Protein AF-A0A392NK05-F1 (afdb_monomer_lite)

Secondary structure (DSSP, 8-state):
-------PPPP----------S----SSS---------HHHHHHHHHHHHHHHHHHHHHHHHHHHHHTT---SS-HHHHHHHHHHHHHHHHHHHHHHHHHHHHT-

Organism: NCBI:txid97028

Structure (mmCIF, N/CA/C/O backbone):
data_AF-A0A392NK05-F1
#
_entry.id   AF-A0A392NK05-F1
#
loop_
_atom_site.group_PDB
_atom_site.id
_atom_site.type_symbol
_atom_site.label_atom_id
_atom_site.label_alt_id
_atom_site.label_comp_id
_atom_site.label_asym_id
_atom_site.label_entity_id
_atom_site.label_seq_id
_atom_site.pdbx_PDB_ins_code
_atom_site.Cartn_x
_atom_site.Cartn_y
_atom_site.Cartn_z
_atom_site.occupancy
_atom_site.B_iso_or_equiv
_atom_site.auth_seq_id
_atom_site.auth_comp_id
_atom_site.auth_asym_id
_atom_site.auth_atom_id
_atom_site.pdbx_PDB_model_num
ATOM 1 N N . MET A 1 1 ? 4.098 -42.477 -30.337 1.00 38.56 1 MET A N 1
ATOM 2 C CA . MET A 1 1 ? 5.106 -41.617 -29.687 1.00 38.56 1 MET A CA 1
ATOM 3 C C . MET A 1 1 ? 4.781 -40.194 -30.091 1.00 38.56 1 MET A C 1
ATOM 5 O O . MET A 1 1 ? 4.768 -39.929 -31.283 1.00 38.56 1 MET A O 1
ATOM 9 N N . MET A 1 2 ? 4.377 -39.349 -29.141 1.00 41.25 2 MET A N 1
ATOM 10 C CA . MET A 1 2 ? 4.234 -37.908 -29.370 1.00 41.25 2 MET A CA 1
ATOM 11 C C . MET A 1 2 ? 5.634 -37.306 -29.268 1.00 41.25 2 MET A C 1
ATOM 13 O O . MET A 1 2 ? 6.266 -37.451 -28.224 1.00 41.25 2 MET A O 1
ATOM 17 N N . GLU A 1 3 ? 6.134 -36.713 -30.347 1.00 45.00 3 GLU A N 1
ATOM 18 C CA . GLU A 1 3 ? 7.349 -35.901 -30.292 1.00 45.00 3 GLU A CA 1
ATOM 19 C C . GLU A 1 3 ? 6.960 -34.505 -29.789 1.00 45.00 3 GLU A C 1
ATOM 21 O O . GLU A 1 3 ? 6.094 -33.846 -30.363 1.00 45.00 3 GLU A O 1
ATOM 26 N N . GLU A 1 4 ? 7.543 -34.092 -28.661 1.00 49.25 4 GLU A N 1
ATOM 27 C CA . GLU A 1 4 ? 7.418 -32.736 -28.127 1.00 49.25 4 GLU A CA 1
ATOM 28 C C . GLU A 1 4 ? 8.155 -31.756 -29.046 1.00 49.25 4 GLU A C 1
ATOM 30 O O . GLU A 1 4 ? 9.386 -31.752 -29.121 1.00 49.25 4 GLU A O 1
ATOM 35 N N . GLU A 1 5 ? 7.410 -30.889 -29.727 1.00 48.03 5 GLU A N 1
ATOM 36 C CA . GLU A 1 5 ? 7.983 -29.805 -30.521 1.00 48.03 5 GLU A CA 1
ATOM 37 C C . GLU A 1 5 ? 8.413 -28.661 -29.585 1.00 48.03 5 GLU A C 1
ATOM 39 O O . GLU A 1 5 ? 7.661 -27.742 -29.256 1.00 48.03 5 GLU A O 1
ATOM 44 N N . GLY A 1 6 ? 9.638 -28.772 -29.068 1.00 46.66 6 GLY A N 1
ATOM 45 C CA . GLY A 1 6 ? 10.266 -27.760 -28.225 1.00 46.66 6 GLY A CA 1
ATOM 46 C C . GLY A 1 6 ? 10.546 -26.460 -28.987 1.00 46.66 6 GLY A C 1
ATOM 47 O O . GLY A 1 6 ? 10.998 -26.461 -30.131 1.00 46.66 6 GLY A O 1
ATOM 48 N N . CYS A 1 7 ? 10.313 -25.319 -28.336 1.00 45.91 7 CYS A N 1
ATOM 49 C CA . CYS A 1 7 ? 10.543 -24.001 -28.927 1.00 45.91 7 CYS A CA 1
ATOM 50 C C . CYS A 1 7 ? 12.049 -23.715 -29.093 1.00 45.91 7 CYS A C 1
ATOM 52 O O . CYS A 1 7 ? 12.785 -23.579 -28.111 1.00 45.91 7 CYS A O 1
ATOM 54 N N . SER A 1 8 ? 12.504 -23.595 -30.343 1.00 56.31 8 SER A N 1
ATOM 55 C CA . SER A 1 8 ? 13.883 -23.242 -30.697 1.00 56.31 8 SER A CA 1
ATOM 56 C C . SER A 1 8 ? 14.093 -21.726 -30.642 1.00 56.31 8 SER A C 1
ATOM 58 O O . SER A 1 8 ? 13.351 -20.958 -31.257 1.00 56.31 8 SER A O 1
ATOM 60 N N . ARG A 1 9 ? 15.118 -21.268 -29.912 1.00 52.81 9 ARG A N 1
ATOM 61 C CA . ARG A 1 9 ? 15.532 -19.856 -29.914 1.00 52.81 9 ARG A CA 1
ATOM 62 C C . ARG A 1 9 ? 16.602 -19.637 -30.975 1.00 52.81 9 ARG A C 1
ATOM 64 O O . ARG A 1 9 ? 17.595 -20.360 -31.010 1.00 52.81 9 ARG A O 1
ATOM 71 N N . ASN A 1 10 ? 16.446 -18.581 -31.772 1.00 52.44 10 ASN A N 1
ATOM 72 C CA . ASN A 1 10 ? 17.490 -18.163 -32.703 1.00 52.44 10 ASN A CA 1
ATOM 73 C C . ASN A 1 10 ? 18.787 -17.831 -31.941 1.00 52.44 10 ASN A C 1
ATOM 75 O O . ASN A 1 10 ? 18.728 -17.158 -30.904 1.00 52.44 10 ASN A O 1
ATOM 79 N N . PRO A 1 11 ? 19.958 -18.258 -32.445 1.00 54.47 11 PRO A N 1
ATOM 80 C CA . PRO A 1 11 ? 21.228 -17.928 -31.822 1.00 54.47 11 PRO A CA 1
ATOM 81 C C . PRO A 1 11 ? 21.452 -16.413 -31.839 1.00 54.47 11 PRO A C 1
ATOM 83 O O . PRO A 1 11 ? 21.131 -15.724 -32.812 1.00 54.47 11 PRO A O 1
ATOM 86 N N . ILE A 1 12 ? 22.029 -15.891 -30.754 1.00 55.09 12 ILE A N 1
ATOM 87 C CA . ILE A 1 12 ? 22.397 -14.478 -30.635 1.00 55.09 12 ILE A CA 1
ATOM 88 C C . ILE A 1 12 ? 23.577 -14.222 -31.578 1.00 55.09 12 ILE A C 1
ATOM 90 O O . ILE A 1 12 ? 24.741 -14.410 -31.232 1.00 55.09 12 ILE A O 1
ATOM 94 N N . SER A 1 13 ? 23.270 -13.813 -32.807 1.00 54.59 13 SER A N 1
ATOM 95 C CA . SER A 1 13 ? 24.266 -13.344 -33.764 1.00 54.59 13 SER A CA 1
ATOM 96 C C . SER A 1 13 ? 24.728 -11.942 -33.358 1.00 54.59 13 SER A C 1
ATOM 98 O O . SER A 1 13 ? 24.119 -10.929 -33.702 1.00 54.59 13 SER A O 1
ATOM 100 N N . CYS A 1 14 ? 25.812 -11.877 -32.586 1.00 52.94 14 CYS A N 1
ATOM 101 C CA . CYS A 1 14 ? 26.524 -10.643 -32.259 1.00 52.94 14 CYS A CA 1
ATOM 102 C C . CYS A 1 14 ? 27.362 -10.152 -33.449 1.00 52.94 14 CYS A C 1
ATOM 104 O O . CYS A 1 14 ? 28.579 -10.073 -33.349 1.00 52.94 14 CYS A O 1
ATOM 106 N N . ASN A 1 15 ? 26.730 -9.774 -34.561 1.00 56.16 15 ASN A N 1
ATOM 107 C CA . ASN A 1 15 ? 27.410 -9.063 -35.642 1.00 56.16 15 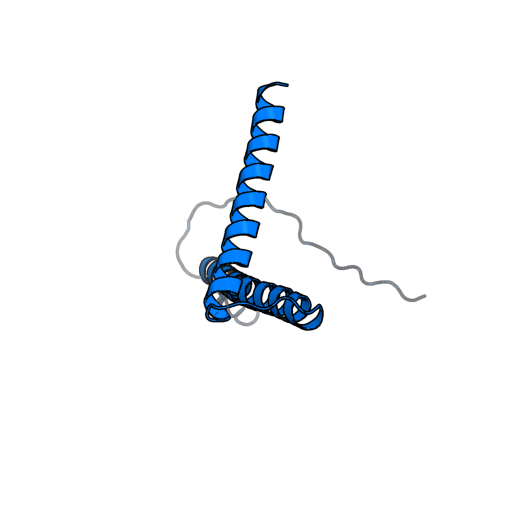ASN A CA 1
ATOM 108 C C . ASN A 1 15 ? 26.695 -7.736 -35.892 1.00 56.16 15 ASN A C 1
ATOM 110 O O . ASN A 1 15 ? 25.580 -7.714 -36.401 1.00 56.16 15 ASN A O 1
ATOM 114 N N . ARG A 1 16 ? 27.331 -6.615 -35.525 1.00 57.56 16 ARG A N 1
ATOM 115 C CA . ARG A 1 16 ? 26.854 -5.266 -35.872 1.00 57.56 16 ARG A CA 1
ATOM 116 C C . ARG A 1 16 ? 27.280 -4.933 -37.308 1.00 57.56 16 ARG A C 1
ATOM 118 O O . ARG A 1 16 ? 28.479 -4.737 -37.520 1.00 57.56 16 ARG A O 1
ATOM 125 N N . PRO A 1 17 ? 26.371 -4.772 -38.285 1.00 53.62 17 PRO A N 1
ATOM 126 C CA . PRO A 1 17 ? 26.734 -4.206 -39.573 1.00 53.62 17 PRO A CA 1
ATOM 127 C C . PRO A 1 17 ? 26.620 -2.678 -39.511 1.00 53.62 17 PRO A C 1
ATOM 129 O O . PRO A 1 17 ? 25.699 -2.112 -38.919 1.00 53.62 17 PRO A O 1
ATOM 132 N N . LYS A 1 18 ? 27.592 -1.999 -40.124 1.00 53.16 18 LYS A N 1
ATOM 133 C CA . LYS A 1 18 ? 27.653 -0.537 -40.238 1.00 53.16 18 LYS A CA 1
ATOM 134 C C . LYS A 1 18 ? 26.436 0.001 -41.011 1.00 53.16 18 LYS A C 1
ATOM 136 O O . LYS A 1 18 ? 26.031 -0.591 -42.008 1.00 53.16 18 LYS A O 1
ATOM 141 N N . LYS A 1 19 ? 25.905 1.146 -40.555 1.00 58.38 19 LYS A N 1
ATOM 142 C CA . LYS A 1 19 ? 24.793 1.914 -41.152 1.00 58.38 19 LYS A CA 1
ATOM 143 C C . LYS A 1 19 ? 24.840 1.927 -42.685 1.00 58.38 19 LYS A C 1
ATOM 145 O O . LYS A 1 19 ? 25.792 2.457 -43.256 1.00 58.38 19 LYS A O 1
ATOM 150 N N . LYS A 1 20 ? 23.756 1.474 -43.321 1.00 48.97 20 LYS A N 1
ATOM 151 C CA . LYS A 1 20 ? 23.328 1.934 -44.647 1.00 48.97 20 LYS A CA 1
ATOM 152 C C . LYS A 1 20 ? 21.818 2.180 -44.656 1.00 48.97 20 LYS A C 1
ATOM 154 O O . LYS A 1 20 ? 21.076 1.610 -43.863 1.00 48.97 20 LYS A O 1
ATOM 159 N N . SER A 1 21 ? 21.464 3.139 -45.497 1.00 54.75 21 SER A N 1
ATOM 160 C CA . SER A 1 21 ? 20.211 3.869 -45.655 1.00 54.75 21 SER A CA 1
ATOM 161 C C . SER A 1 21 ? 18.942 3.022 -45.742 1.00 54.75 21 SER A C 1
ATOM 163 O O . SER A 1 21 ? 18.950 1.926 -46.290 1.00 54.75 21 SER A O 1
ATOM 165 N N . SER A 1 22 ? 17.867 3.626 -45.225 1.00 58.53 22 SER A N 1
ATOM 166 C CA . SER A 1 22 ? 16.441 3.357 -45.448 1.00 58.53 22 SER A CA 1
ATOM 167 C C . SER A 1 22 ? 16.115 2.367 -46.567 1.00 58.53 22 SER A C 1
ATOM 169 O O . SER A 1 22 ? 16.343 2.670 -47.737 1.00 58.53 22 SER A O 1
ATOM 171 N N . ASN A 1 23 ? 15.552 1.222 -46.170 1.00 45.06 23 ASN A N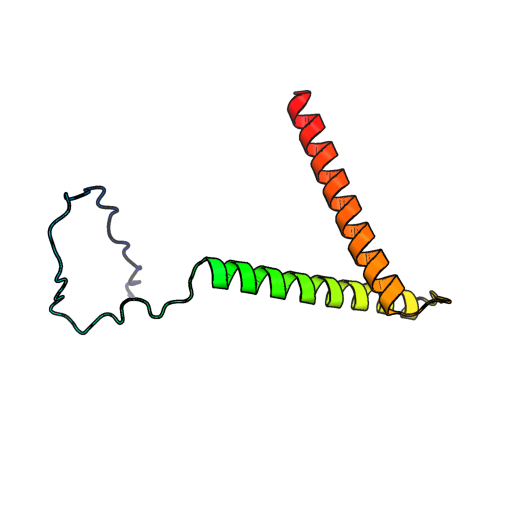 1
ATOM 172 C CA . ASN A 1 23 ? 14.353 0.570 -46.721 1.00 45.06 23 ASN A CA 1
ATOM 173 C C . ASN A 1 23 ? 14.394 -0.908 -46.313 1.00 45.06 23 ASN A C 1
ATOM 175 O O . ASN A 1 23 ? 14.978 -1.739 -47.00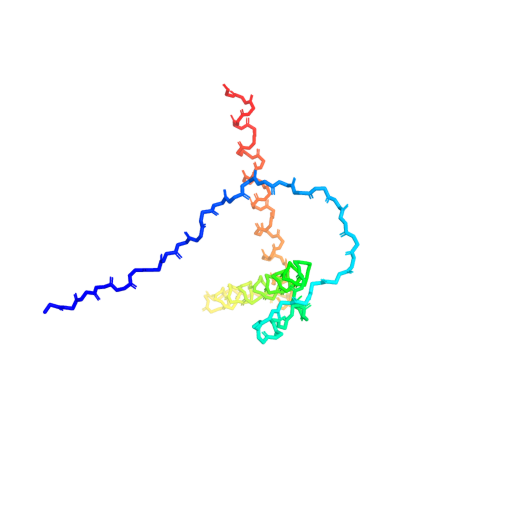3 1.00 45.06 23 ASN A O 1
ATOM 179 N N . ILE A 1 24 ? 13.788 -1.247 -45.171 1.00 48.59 24 ILE A N 1
ATOM 180 C CA . ILE A 1 24 ? 13.514 -2.650 -44.840 1.00 48.59 24 ILE A CA 1
ATOM 181 C C . ILE A 1 24 ? 12.199 -3.006 -45.535 1.00 48.59 24 ILE A C 1
ATOM 183 O O . ILE A 1 24 ? 11.123 -2.824 -44.975 1.00 48.59 24 ILE A O 1
ATOM 187 N N . VAL A 1 25 ? 12.287 -3.482 -46.776 1.00 49.44 25 VAL A N 1
ATOM 188 C CA . VAL A 1 25 ? 11.206 -4.252 -47.399 1.00 49.44 25 VAL A CA 1
ATOM 189 C C . VAL A 1 25 ? 11.490 -5.711 -47.066 1.00 49.44 25 VAL A C 1
ATOM 191 O O . VAL A 1 25 ? 12.355 -6.335 -47.675 1.00 49.44 25 VAL A O 1
ATOM 194 N N . SER A 1 26 ? 10.815 -6.237 -46.043 1.00 44.91 26 SER A N 1
ATOM 195 C CA . SER A 1 26 ? 10.837 -7.671 -45.748 1.00 44.91 26 SER A CA 1
ATOM 196 C C . SER A 1 26 ? 9.713 -8.348 -46.533 1.00 44.91 26 SER A C 1
ATOM 198 O O . SER A 1 26 ? 8.555 -7.952 -46.429 1.00 44.91 26 SER A O 1
ATOM 200 N N . SER A 1 27 ? 10.064 -9.353 -47.336 1.00 60.75 27 SER A N 1
ATOM 201 C CA . SER A 1 27 ? 9.202 -10.064 -48.298 1.00 60.75 27 SER A CA 1
ATOM 202 C C . SER A 1 27 ? 8.237 -11.093 -47.670 1.00 60.75 27 SER A C 1
ATOM 204 O O . SER A 1 27 ? 7.740 -11.984 -48.354 1.00 60.75 27 SER A O 1
ATOM 206 N N . ALA A 1 28 ? 7.947 -10.994 -46.379 1.00 50.00 28 ALA A N 1
ATOM 207 C CA . ALA A 1 28 ? 6.909 -11.778 -45.721 1.00 50.00 28 ALA A CA 1
ATOM 208 C C . ALA A 1 28 ? 6.106 -10.802 -44.866 1.00 50.00 28 ALA A C 1
ATOM 210 O O . ALA A 1 28 ? 6.709 -10.110 -44.049 1.00 50.00 28 ALA A O 1
ATOM 211 N N . GLY A 1 29 ? 4.801 -10.713 -45.163 1.00 46.62 29 GLY A N 1
ATOM 212 C CA . GLY A 1 29 ? 3.784 -9.793 -44.640 1.00 46.62 29 GLY A CA 1
ATOM 213 C C . GLY A 1 29 ? 4.250 -8.847 -43.546 1.00 46.62 29 GLY A C 1
ATOM 214 O O . GLY A 1 29 ? 4.647 -9.310 -42.485 1.00 46.62 29 GLY A O 1
ATOM 215 N N . THR A 1 30 ? 4.168 -7.542 -43.824 1.00 55.62 30 THR A N 1
ATOM 216 C CA . THR A 1 30 ? 4.415 -6.427 -42.899 1.00 55.62 30 THR A CA 1
ATOM 217 C C . THR A 1 30 ? 4.276 -6.862 -41.443 1.00 55.62 30 THR A C 1
ATOM 219 O O . THR A 1 30 ? 3.175 -6.857 -40.890 1.00 55.62 30 THR A O 1
ATOM 222 N N . ILE A 1 31 ? 5.390 -7.263 -40.821 1.00 55.84 31 ILE A N 1
ATOM 223 C CA . ILE A 1 31 ? 5.448 -7.347 -39.370 1.00 55.84 31 ILE A CA 1
ATOM 224 C C . ILE A 1 31 ? 5.133 -5.922 -38.956 1.00 55.84 31 ILE A C 1
ATOM 226 O O . ILE A 1 31 ? 5.894 -5.010 -39.283 1.00 55.84 31 ILE A O 1
ATOM 230 N N . LEU A 1 32 ? 3.946 -5.739 -38.381 1.00 52.22 32 LEU A N 1
ATOM 231 C CA . LEU A 1 32 ? 3.404 -4.477 -37.912 1.00 52.22 32 LEU A CA 1
ATOM 232 C C . LEU A 1 32 ? 4.380 -3.962 -36.847 1.00 52.22 32 LEU A C 1
ATOM 234 O O . LEU A 1 32 ? 4.273 -4.285 -35.665 1.00 52.22 32 LEU A O 1
ATOM 238 N N . CYS A 1 33 ? 5.441 -3.297 -37.301 1.00 53.88 33 CYS A N 1
ATOM 239 C CA . CYS A 1 33 ? 6.636 -3.054 -36.514 1.00 53.88 33 CYS A CA 1
ATOM 240 C C . CYS A 1 33 ? 6.351 -1.863 -35.607 1.00 53.88 33 CYS A C 1
ATOM 242 O O . CYS A 1 33 ? 6.605 -0.709 -35.936 1.00 53.88 33 CYS A O 1
ATOM 244 N N . CYS A 1 34 ? 5.775 -2.203 -34.461 1.00 60.56 34 CYS A N 1
ATOM 245 C CA . CYS A 1 34 ? 5.737 -1.414 -33.252 1.00 60.56 34 CYS A CA 1
ATOM 246 C C . CYS A 1 34 ? 4.966 -0.087 -33.315 1.00 60.56 34 CYS A C 1
ATOM 248 O O . CYS A 1 34 ? 5.507 0.961 -32.978 1.00 60.56 34 CYS A O 1
ATOM 250 N N . SER A 1 35 ? 3.640 -0.171 -33.433 1.00 54.31 35 SER A N 1
ATOM 251 C CA . SER A 1 35 ? 2.727 0.690 -32.642 1.00 54.31 35 SER A CA 1
ATOM 252 C C . SER A 1 35 ? 2.804 0.364 -31.129 1.00 54.31 35 SER A C 1
ATOM 254 O O . SER A 1 35 ? 1.823 0.474 -30.402 1.00 54.31 35 SER A O 1
ATOM 256 N N . SER A 1 36 ? 3.949 -0.159 -30.681 1.00 65.44 36 SER A N 1
ATOM 257 C CA . SER A 1 36 ? 4.115 -1.003 -29.504 1.00 65.44 36 SER A CA 1
ATOM 258 C C . SER A 1 36 ? 4.370 -0.141 -28.283 1.00 65.44 36 SER A C 1
ATOM 260 O O . SER A 1 36 ? 5.224 0.745 -28.313 1.00 65.44 36 SER A O 1
ATOM 262 N N . LEU A 1 37 ? 3.613 -0.435 -27.230 1.00 74.12 37 LEU A N 1
ATOM 263 C CA . LEU A 1 37 ? 3.750 0.091 -25.880 1.00 74.12 37 LEU A CA 1
ATOM 264 C C . LEU A 1 37 ? 5.223 0.365 -25.542 1.00 74.12 37 LEU A C 1
ATOM 266 O O . LEU A 1 37 ? 6.058 -0.546 -25.564 1.00 74.12 37 LEU A O 1
ATOM 270 N N . ASN A 1 38 ? 5.560 1.625 -25.263 1.00 85.56 38 ASN A N 1
ATOM 271 C CA . ASN A 1 38 ? 6.947 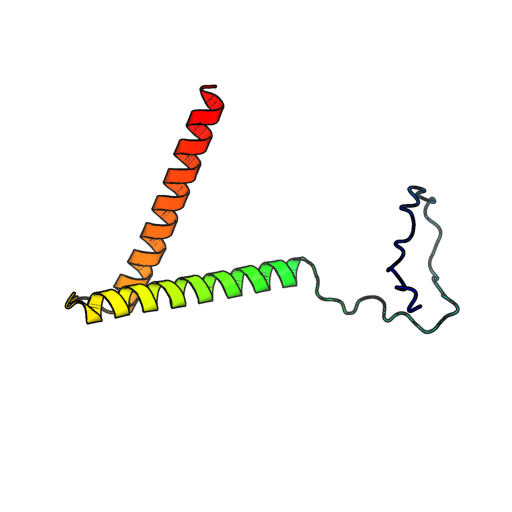1.981 -25.007 1.00 85.56 38 ASN A CA 1
ATOM 272 C C . ASN A 1 38 ? 7.345 1.555 -23.575 1.00 85.56 38 ASN A C 1
ATOM 274 O O . ASN A 1 38 ? 6.509 1.346 -22.692 1.00 85.56 38 ASN A O 1
ATOM 278 N N . SER A 1 39 ? 8.646 1.408 -23.314 1.00 86.38 39 SER A N 1
ATOM 279 C CA . SER A 1 39 ? 9.117 0.970 -21.992 1.00 86.38 39 SER A CA 1
ATOM 280 C C . SER A 1 39 ? 8.779 1.966 -20.875 1.00 86.38 39 SER A C 1
ATOM 282 O O . SER A 1 39 ? 8.589 1.558 -19.728 1.00 86.38 39 SER A O 1
ATOM 284 N N . SER A 1 40 ? 8.664 3.261 -21.186 1.00 89.81 40 SER A N 1
ATOM 285 C CA . SER A 1 40 ? 8.168 4.269 -20.245 1.00 89.81 40 SER A CA 1
ATOM 286 C C . SER A 1 40 ? 6.685 4.093 -19.918 1.00 89.81 40 SER A C 1
ATOM 288 O O . SER A 1 40 ? 6.324 4.256 -18.758 1.00 89.81 40 SER A O 1
ATOM 290 N N . ASP A 1 41 ? 5.847 3.689 -20.870 1.00 89.69 41 ASP A N 1
ATOM 291 C CA . ASP A 1 41 ? 4.420 3.439 -20.680 1.00 89.69 41 ASP A CA 1
ATOM 292 C C . ASP A 1 41 ? 4.237 2.261 -19.730 1.00 89.69 41 ASP A C 1
ATOM 294 O O . ASP A 1 41 ? 3.454 2.350 -18.789 1.00 89.69 41 ASP A O 1
ATOM 298 N N . ILE A 1 42 ? 5.029 1.196 -19.905 1.00 91.50 42 ILE A N 1
ATOM 299 C CA . ILE A 1 42 ? 5.045 0.043 -18.993 1.00 91.50 42 ILE A CA 1
ATOM 300 C C . ILE A 1 42 ? 5.452 0.486 -17.586 1.00 91.50 42 ILE A C 1
ATOM 302 O O . ILE A 1 42 ? 4.771 0.176 -16.610 1.00 91.50 42 ILE A O 1
ATOM 306 N N . ARG A 1 43 ? 6.545 1.251 -17.460 1.00 95.19 43 ARG A N 1
ATOM 307 C CA . ARG A 1 43 ? 7.009 1.758 -16.157 1.00 95.19 43 ARG A CA 1
ATOM 308 C C . ARG A 1 43 ? 5.960 2.640 -15.485 1.00 95.19 43 ARG A C 1
ATOM 310 O O . ARG A 1 43 ? 5.746 2.513 -14.284 1.00 95.19 43 ARG A O 1
ATOM 317 N N . ASN A 1 44 ? 5.306 3.516 -16.240 1.00 94.94 44 ASN A N 1
ATOM 318 C CA . ASN A 1 44 ? 4.268 4.407 -15.732 1.00 94.94 44 ASN A CA 1
ATOM 319 C C . ASN A 1 44 ? 3.008 3.630 -15.335 1.00 94.94 44 ASN A C 1
ATOM 321 O O . ASN A 1 44 ? 2.438 3.895 -14.279 1.00 94.94 44 ASN A O 1
ATOM 325 N N . CYS A 1 45 ? 2.615 2.634 -16.130 1.00 94.56 45 CYS A N 1
ATOM 326 C CA . CYS A 1 45 ? 1.524 1.724 -15.801 1.00 94.56 45 CYS A CA 1
ATOM 327 C C . CYS A 1 45 ? 1.800 1.003 -14.477 1.00 94.56 45 CYS A C 1
ATOM 329 O O . CYS A 1 45 ? 0.975 1.063 -13.568 1.00 94.56 45 CYS A O 1
ATOM 331 N N . ASN A 1 46 ? 2.997 0.431 -14.320 1.00 95.88 46 ASN A N 1
ATOM 332 C CA . ASN A 1 46 ? 3.394 -0.257 -13.093 1.00 95.88 46 ASN A CA 1
ATOM 333 C C . ASN A 1 46 ? 3.400 0.683 -11.885 1.00 95.88 46 ASN A C 1
ATOM 335 O O . ASN A 1 46 ? 2.890 0.319 -10.833 1.00 95.88 46 ASN A O 1
ATOM 339 N N . LYS A 1 47 ? 3.913 1.912 -12.030 1.00 96.31 47 LYS A N 1
ATOM 340 C CA . LYS A 1 47 ? 3.856 2.921 -10.958 1.00 96.31 47 LYS A CA 1
ATOM 341 C C . LYS A 1 47 ? 2.419 3.228 -10.539 1.00 96.31 47 LYS A C 1
ATOM 343 O O . LYS A 1 47 ? 2.123 3.277 -9.350 1.00 96.31 47 LYS A O 1
ATOM 348 N N . ASN A 1 48 ? 1.522 3.410 -11.506 1.00 96.56 48 ASN A N 1
ATOM 349 C CA . ASN A 1 48 ? 0.113 3.682 -11.228 1.00 96.56 48 ASN A CA 1
ATOM 350 C C . ASN A 1 48 ? -0.580 2.488 -10.568 1.00 96.56 48 ASN A C 1
ATOM 352 O O . ASN A 1 48 ? -1.388 2.677 -9.662 1.00 96.56 48 ASN A O 1
ATOM 356 N N . PHE A 1 49 ? -0.271 1.273 -11.018 1.00 97.62 49 PHE A N 1
ATOM 357 C CA . PHE A 1 49 ? -0.761 0.047 -10.403 1.00 97.62 49 PHE A CA 1
ATOM 358 C C . PHE A 1 49 ? -0.300 -0.057 -8.947 1.00 97.62 49 PHE A C 1
ATOM 360 O O . PHE A 1 49 ? -1.138 -0.217 -8.066 1.00 97.62 49 PHE A O 1
ATOM 367 N N . LEU A 1 50 ? 0.998 0.123 -8.689 1.00 96.25 50 LEU A N 1
ATOM 368 C CA . LEU A 1 50 ? 1.567 0.064 -7.342 1.00 96.25 50 LEU A CA 1
ATOM 369 C C . LEU A 1 50 ? 0.923 1.091 -6.409 1.00 96.25 50 LEU A C 1
ATOM 371 O O . LEU A 1 50 ? 0.449 0.709 -5.348 1.00 96.25 50 LEU A O 1
ATOM 375 N N . LYS A 1 51 ? 0.774 2.349 -6.840 1.00 94.75 51 LYS A N 1
ATOM 376 C CA . LYS A 1 51 ? 0.124 3.392 -6.029 1.00 94.75 51 LYS A CA 1
ATOM 377 C C . LYS A 1 51 ? -1.322 3.039 -5.647 1.00 94.75 51 LYS A C 1
ATOM 379 O O . LYS A 1 51 ? -1.759 3.290 -4.523 1.00 94.75 51 LYS A O 1
ATOM 384 N N . ARG A 1 52 ? -2.089 2.472 -6.586 1.00 96.69 52 ARG A N 1
ATOM 385 C CA . ARG A 1 52 ? -3.465 2.018 -6.312 1.00 96.69 52 ARG A CA 1
ATOM 386 C C . ARG A 1 52 ? -3.469 0.838 -5.349 1.00 96.69 52 ARG A C 1
ATOM 388 O O . ARG A 1 52 ? -4.250 0.841 -4.406 1.00 96.69 52 ARG A O 1
ATOM 395 N N . ASN A 1 53 ? -2.573 -0.119 -5.570 1.00 97.25 53 ASN A N 1
ATOM 396 C CA . ASN A 1 53 ? -2.429 -1.294 -4.726 1.00 97.25 53 ASN A CA 1
ATOM 397 C C . ASN A 1 53 ? -2.029 -0.923 -3.289 1.00 97.25 53 ASN A C 1
ATOM 399 O O . ASN A 1 53 ? -2.619 -1.446 -2.356 1.00 97.25 53 ASN A O 1
ATOM 403 N N . GLU A 1 54 ? -1.091 0.007 -3.094 1.00 96.94 54 GLU A N 1
ATOM 404 C CA . GLU A 1 54 ? -0.707 0.521 -1.767 1.00 96.94 54 GLU A CA 1
ATOM 405 C C . GLU A 1 54 ? -1.919 1.078 -1.014 1.00 96.94 54 GLU A C 1
ATOM 407 O O . GLU A 1 54 ? -2.155 0.730 0.141 1.00 96.94 54 GLU A O 1
ATOM 412 N N . THR A 1 55 ? -2.738 1.881 -1.698 1.00 97.19 55 THR A N 1
ATOM 413 C CA . THR A 1 55 ? -3.962 2.449 -1.117 1.00 97.19 55 THR A CA 1
ATOM 414 C C . THR A 1 55 ? -4.987 1.363 -0.780 1.00 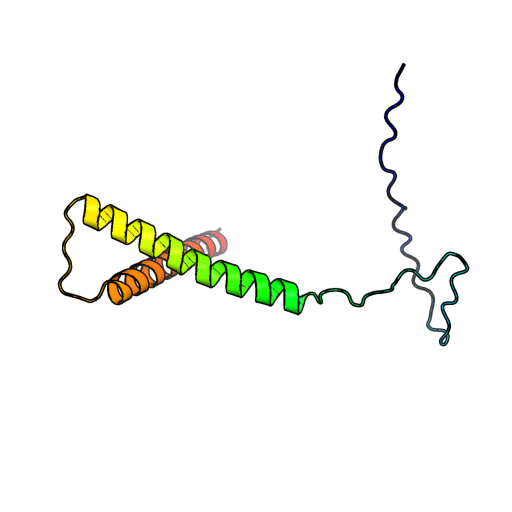97.19 55 THR A C 1
ATOM 416 O O . THR A 1 55 ? -5.587 1.385 0.294 1.00 97.19 55 THR A O 1
ATOM 419 N N . GLU A 1 56 ? -5.184 0.392 -1.675 1.00 98.06 56 GLU A N 1
ATOM 420 C CA . GLU A 1 56 ? -6.118 -0.717 -1.470 1.00 98.06 56 GLU A CA 1
ATOM 421 C C . GLU A 1 56 ? -5.701 -1.604 -0.290 1.00 98.06 56 GLU A C 1
ATOM 423 O O . GLU A 1 56 ? -6.527 -1.933 0.563 1.00 98.06 56 GLU A O 1
ATOM 428 N N . VAL A 1 57 ? -4.420 -1.970 -0.218 1.00 97.94 57 VAL A N 1
ATOM 429 C CA . VAL A 1 57 ? -3.867 -2.790 0.864 1.00 97.94 57 VAL A CA 1
ATOM 430 C C . VAL A 1 57 ? -3.974 -2.051 2.194 1.00 97.94 57 VAL A C 1
ATOM 432 O O . VAL A 1 57 ? -4.510 -2.615 3.144 1.00 97.94 57 VAL A O 1
ATOM 435 N N . ALA A 1 58 ? -3.573 -0.780 2.257 1.00 98.06 58 ALA A N 1
ATOM 436 C CA . ALA A 1 58 ? -3.689 0.021 3.473 1.00 98.06 58 ALA A CA 1
ATOM 437 C C . ALA A 1 58 ? -5.149 0.182 3.930 1.00 98.06 58 ALA A C 1
ATOM 439 O O . ALA A 1 58 ? -5.440 0.058 5.119 1.00 98.06 58 ALA A O 1
ATOM 440 N N . SER A 1 59 ? -6.096 0.356 2.999 1.00 98.06 59 SER A N 1
ATOM 441 C CA . SER A 1 59 ? -7.521 0.371 3.348 1.00 98.06 59 SER A CA 1
ATOM 442 C C . SER A 1 59 ? -7.997 -0.963 3.921 1.00 98.06 59 SER A C 1
ATOM 444 O O . SER A 1 59 ? -8.846 -0.951 4.811 1.00 98.06 59 SER A O 1
ATOM 446 N N . LYS A 1 60 ? -7.520 -2.103 3.408 1.00 98.12 60 LYS A N 1
ATOM 447 C CA . LYS A 1 60 ? -7.880 -3.426 3.944 1.00 98.12 60 LYS A CA 1
ATOM 448 C C . LYS A 1 60 ? -7.296 -3.636 5.336 1.00 98.12 60 LYS A C 1
ATOM 450 O O . LYS A 1 60 ? -8.002 -4.131 6.204 1.00 98.12 60 LYS A O 1
ATOM 455 N N . VAL A 1 61 ? -6.050 -3.215 5.552 1.00 97.88 61 VAL A N 1
ATOM 456 C CA . VAL A 1 61 ? -5.394 -3.263 6.867 1.00 97.88 61 VAL A CA 1
ATOM 457 C C . VAL A 1 61 ? -6.176 -2.438 7.885 1.00 97.88 61 VAL A C 1
ATOM 459 O O . VAL A 1 61 ? -6.516 -2.954 8.946 1.00 97.88 61 VAL A O 1
ATOM 462 N N . TRP A 1 62 ? -6.535 -1.195 7.546 1.00 97.81 62 TRP A N 1
ATOM 463 C CA . TRP A 1 62 ? -7.339 -0.355 8.434 1.00 97.81 62 TRP A CA 1
ATOM 464 C C . TRP A 1 62 ? -8.713 -0.964 8.724 1.00 97.81 62 TRP A C 1
ATOM 466 O O . TRP A 1 62 ? -9.113 -1.048 9.879 1.00 97.81 62 TRP A O 1
ATOM 476 N N . ASN A 1 63 ? -9.420 -1.450 7.699 1.00 96.94 63 ASN A N 1
ATOM 477 C CA . ASN A 1 63 ? -10.713 -2.106 7.900 1.00 96.94 63 ASN A CA 1
ATOM 478 C C . ASN A 1 63 ? -10.596 -3.322 8.836 1.00 96.94 63 ASN A C 1
ATOM 480 O O . ASN A 1 63 ? -11.431 -3.482 9.716 1.00 96.94 63 ASN A O 1
ATOM 484 N N . GLY A 1 64 ? -9.550 -4.142 8.685 1.00 97.94 64 GLY A N 1
ATOM 485 C CA . GLY A 1 64 ? -9.297 -5.267 9.585 1.00 97.94 64 GLY A CA 1
ATOM 486 C C . GLY A 1 64 ? -9.029 -4.824 11.026 1.00 97.94 64 GLY A C 1
ATOM 487 O O . GLY A 1 64 ? -9.488 -5.472 11.959 1.00 97.94 64 GLY A O 1
ATOM 488 N N . ALA A 1 65 ? -8.347 -3.694 11.231 1.00 97.00 65 ALA A N 1
ATOM 489 C CA . ALA A 1 65 ? -8.173 -3.115 12.564 1.00 97.00 65 ALA A CA 1
ATOM 490 C C . ALA A 1 65 ? -9.514 -2.656 13.167 1.00 97.00 65 ALA A C 1
ATOM 492 O O . ALA A 1 65 ? -9.794 -2.940 14.331 1.00 97.00 65 ALA A O 1
ATOM 493 N N . VAL A 1 66 ? -10.370 -2.016 12.365 1.00 96.88 66 VAL A N 1
ATOM 494 C CA . VAL A 1 66 ? -11.722 -1.607 12.781 1.00 96.88 66 VAL A CA 1
ATOM 495 C C . VAL A 1 66 ? -12.585 -2.819 13.146 1.00 96.88 66 VAL A C 1
ATOM 497 O O . VAL A 1 66 ? -13.270 -2.795 14.164 1.00 96.88 66 VAL A O 1
ATOM 500 N N . GLU A 1 67 ? -12.516 -3.910 12.377 1.00 97.62 67 GLU A N 1
ATOM 501 C CA . GLU A 1 67 ? -13.207 -5.172 12.696 1.00 97.62 67 GLU A CA 1
ATOM 502 C C . GLU A 1 67 ? -12.757 -5.774 14.039 1.00 97.62 67 GLU A C 1
ATOM 504 O O . GLU A 1 67 ? -13.536 -6.453 14.706 1.00 97.62 67 GLU A O 1
ATOM 509 N N . LEU A 1 68 ? -11.522 -5.492 14.464 1.00 97.88 68 LEU A N 1
ATOM 510 C CA . LEU A 1 68 ? -10.978 -5.885 15.766 1.00 97.88 68 LEU A CA 1
ATOM 511 C C . LEU A 1 68 ? -11.312 -4.893 16.897 1.00 97.88 68 LEU A C 1
ATOM 513 O O . LEU A 1 68 ? -10.864 -5.090 18.026 1.00 97.88 68 LEU A O 1
ATOM 517 N N . GLY A 1 69 ? -12.102 -3.853 16.619 1.00 96.56 69 GLY A N 1
ATOM 518 C CA . GLY A 1 69 ? -12.540 -2.858 17.599 1.00 96.56 69 GLY A CA 1
ATOM 519 C C . GLY A 1 69 ? -11.595 -1.668 17.769 1.00 96.56 69 GLY A C 1
ATOM 520 O O . GLY A 1 69 ? -11.699 -0.955 18.763 1.00 96.56 69 GLY A O 1
ATOM 521 N N . VAL A 1 70 ? -10.662 -1.445 16.836 1.00 95.88 70 VAL A N 1
ATOM 522 C CA . VAL A 1 70 ? -9.871 -0.206 16.814 1.00 95.88 70 VAL A CA 1
ATOM 523 C C . VAL A 1 70 ? -10.758 0.934 16.319 1.00 95.88 70 VAL A C 1
ATOM 525 O O . VAL A 1 70 ? -11.238 0.914 15.187 1.00 95.88 70 VAL A O 1
ATOM 528 N N . GLU A 1 71 ? -10.954 1.938 17.166 1.00 93.00 71 GLU A N 1
ATOM 529 C CA . GLU A 1 71 ? -11.673 3.165 16.828 1.00 93.00 71 GLU A CA 1
ATOM 530 C C . GLU A 1 71 ? -10.685 4.299 16.531 1.00 93.00 71 GLU A C 1
ATOM 532 O O . GLU A 1 71 ? -9.569 4.333 17.056 1.00 93.00 71 GLU A O 1
ATOM 537 N N . GLY A 1 72 ? -11.095 5.223 15.665 1.00 88.81 72 GLY A N 1
ATOM 538 C CA . GLY A 1 72 ? -10.317 6.397 15.293 1.00 88.81 72 GLY A CA 1
ATOM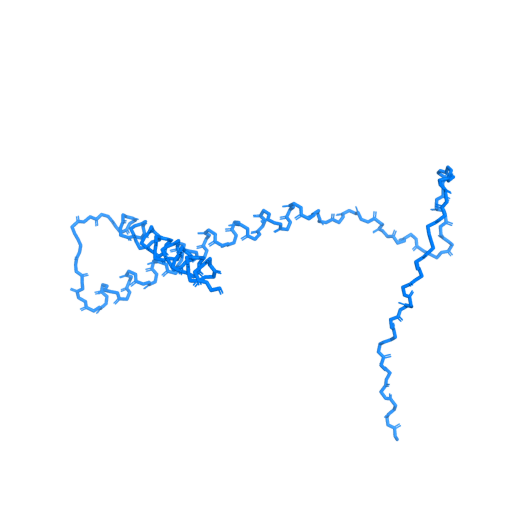 539 C C . GLY A 1 72 ? -11.176 7.654 15.339 1.00 88.81 72 GLY A C 1
ATOM 540 O O . GLY A 1 72 ? -12.347 7.614 14.970 1.00 88.81 72 GLY A O 1
ATOM 541 N N . GLU A 1 73 ? -10.593 8.756 15.803 1.00 92.12 73 GLU A N 1
ATOM 542 C CA . GLU A 1 73 ? -11.245 10.073 15.843 1.00 92.12 73 GLU A CA 1
ATOM 543 C C . GLU A 1 73 ? -11.127 10.824 14.506 1.00 92.12 73 GLU A C 1
ATOM 545 O O . GLU A 1 73 ? -11.892 11.750 14.244 1.00 92.12 73 GLU A O 1
ATOM 550 N N . GLU A 1 74 ? -10.165 10.437 13.666 1.00 93.81 74 GLU A N 1
ATOM 551 C CA . GLU A 1 74 ? -9.878 11.081 12.384 1.00 93.81 74 GLU A CA 1
ATOM 552 C C . GLU A 1 74 ? -10.590 10.395 11.209 1.00 93.81 74 GLU A C 1
ATOM 554 O O . GLU A 1 74 ? -11.122 9.286 11.312 1.00 93.81 74 GLU A O 1
ATOM 559 N N . ASP A 1 75 ? -10.553 11.047 10.046 1.00 94.50 75 ASP A N 1
ATOM 560 C CA . ASP A 1 75 ? -11.050 10.461 8.806 1.00 94.50 75 ASP A CA 1
ATOM 561 C C . ASP A 1 75 ? -10.232 9.222 8.408 1.00 94.50 75 ASP A C 1
ATOM 563 O O . ASP A 1 75 ? -9.002 9.179 8.515 1.00 94.50 75 ASP A O 1
ATOM 567 N N . LYS A 1 76 ? -10.924 8.217 7.861 1.00 93.94 76 LYS A N 1
ATOM 568 C CA . LYS A 1 76 ? -10.339 6.953 7.384 1.00 93.94 76 LYS A CA 1
ATOM 569 C C . LYS A 1 76 ? -9.121 7.170 6.483 1.00 93.94 76 LYS A C 1
ATOM 571 O O . LYS A 1 76 ? -8.138 6.432 6.561 1.00 93.94 76 LYS A O 1
ATOM 576 N N . GLU A 1 77 ? -9.191 8.163 5.606 1.00 96.00 77 GLU A N 1
ATOM 577 C CA . GLU A 1 77 ? -8.139 8.506 4.660 1.00 96.00 77 GLU A CA 1
ATOM 578 C C . GLU A 1 77 ? -6.830 8.872 5.367 1.00 96.00 77 GLU A C 1
ATOM 580 O O . GLU A 1 77 ? -5.763 8.528 4.856 1.00 96.00 77 GLU A O 1
ATOM 585 N N . VAL A 1 78 ? -6.893 9.499 6.546 1.00 97.12 78 VAL A N 1
ATOM 586 C CA . VAL A 1 78 ? -5.707 9.868 7.329 1.00 97.12 78 VAL A CA 1
ATOM 587 C C . VAL A 1 78 ? -4.992 8.615 7.827 1.00 97.12 78 VAL A C 1
ATOM 589 O O . VAL A 1 78 ? -3.790 8.464 7.605 1.00 97.12 78 VAL A O 1
ATOM 592 N N . TYR A 1 79 ? -5.733 7.655 8.383 1.00 97.25 79 TYR A N 1
ATOM 593 C CA . TYR A 1 79 ? -5.170 6.373 8.812 1.00 97.25 79 TYR A CA 1
ATOM 594 C C . TYR A 1 79 ? -4.561 5.583 7.651 1.00 97.25 79 TYR A C 1
ATOM 596 O O . TYR A 1 79 ? -3.470 5.030 7.785 1.00 97.25 79 TYR A O 1
ATOM 604 N N . ILE A 1 80 ? -5.209 5.581 6.483 1.00 97.19 80 ILE A N 1
ATOM 605 C CA . ILE A 1 80 ? -4.662 4.951 5.274 1.00 97.19 80 ILE A CA 1
ATOM 606 C C . ILE A 1 80 ? -3.327 5.595 4.881 1.00 97.19 80 ILE A C 1
ATOM 608 O O . ILE A 1 80 ? -2.363 4.877 4.614 1.00 97.19 80 ILE A O 1
ATOM 612 N N . GLN A 1 81 ? -3.243 6.930 4.857 1.00 97.62 81 GLN A N 1
ATOM 613 C CA . GLN A 1 81 ? -1.991 7.620 4.532 1.00 97.62 81 GLN A CA 1
ATOM 614 C C . GLN A 1 81 ? -0.899 7.355 5.574 1.00 97.62 81 GLN A C 1
ATOM 616 O O . GLN A 1 81 ? 0.257 7.159 5.194 1.00 97.62 81 GLN A O 1
ATOM 621 N N . HIS A 1 82 ? -1.247 7.289 6.862 1.00 97.56 82 HIS A N 1
ATOM 622 C CA . HIS A 1 82 ? -0.303 6.924 7.918 1.00 97.56 82 HIS A CA 1
ATOM 623 C C . HIS A 1 82 ? 0.244 5.506 7.744 1.00 97.56 82 HIS A C 1
ATOM 625 O O . HIS A 1 82 ? 1.456 5.323 7.816 1.00 97.56 82 HIS A O 1
ATOM 631 N N . ILE A 1 83 ? -0.609 4.520 7.450 1.00 97.69 83 ILE A N 1
ATOM 632 C CA . ILE A 1 83 ? -0.172 3.140 7.197 1.00 97.69 83 ILE A CA 1
ATOM 633 C C . ILE A 1 83 ? 0.821 3.106 6.030 1.00 97.69 83 ILE A C 1
ATOM 635 O O . ILE A 1 83 ? 1.926 2.595 6.184 1.00 97.69 83 ILE A O 1
ATOM 639 N N . ILE A 1 84 ? 0.481 3.718 4.890 1.00 97.88 84 ILE A N 1
ATOM 640 C CA . ILE A 1 84 ? 1.374 3.771 3.717 1.00 97.88 84 ILE A CA 1
ATOM 641 C C . ILE A 1 84 ? 2.707 4.448 4.068 1.00 97.88 84 ILE A C 1
ATOM 643 O O . ILE A 1 84 ? 3.776 3.985 3.664 1.00 97.88 84 ILE A O 1
ATOM 647 N N . GLY A 1 85 ? 2.654 5.554 4.815 1.00 97.69 85 GLY A N 1
ATOM 648 C CA . GLY A 1 85 ? 3.837 6.289 5.253 1.00 97.69 85 GLY A CA 1
ATOM 649 C C . GLY A 1 85 ? 4.760 5.451 6.137 1.00 97.69 85 GLY A C 1
ATOM 650 O O . GLY A 1 85 ? 5.970 5.439 5.906 1.00 97.69 85 GLY A O 1
ATOM 651 N N . ASN A 1 86 ? 4.189 4.727 7.099 1.00 97.50 86 ASN A N 1
ATOM 652 C CA . ASN A 1 86 ? 4.929 3.882 8.032 1.00 97.50 86 ASN A CA 1
ATOM 653 C C . ASN A 1 86 ? 5.579 2.689 7.324 1.00 97.50 86 ASN A C 1
ATOM 655 O O . ASN A 1 86 ? 6.774 2.469 7.495 1.00 97.50 86 ASN A O 1
ATOM 659 N N . GLU A 1 87 ? 4.842 1.991 6.455 1.00 96.19 87 GLU A N 1
ATOM 660 C CA . GLU A 1 87 ? 5.380 0.881 5.653 1.00 96.19 87 GLU A CA 1
ATOM 661 C C . GLU A 1 87 ? 6.585 1.326 4.810 1.00 96.19 87 GLU A C 1
ATOM 663 O O . GLU A 1 87 ? 7.620 0.657 4.754 1.00 96.19 87 GLU A O 1
ATOM 668 N N . ARG A 1 88 ? 6.496 2.513 4.193 1.00 95.69 88 ARG A N 1
ATOM 669 C CA . ARG A 1 88 ? 7.612 3.084 3.431 1.00 95.69 88 ARG A CA 1
ATOM 670 C C . ARG A 1 88 ? 8.813 3.396 4.322 1.00 95.69 88 ARG A C 1
ATOM 672 O O . ARG A 1 88 ? 9.945 3.117 3.930 1.00 95.69 88 ARG A O 1
ATOM 679 N N . HIS A 1 89 ? 8.582 3.973 5.498 1.00 96.94 89 HIS A N 1
ATOM 680 C CA . HIS A 1 89 ? 9.651 4.305 6.436 1.00 96.94 89 HIS A CA 1
ATOM 681 C C . HIS A 1 89 ? 10.372 3.057 6.967 1.00 96.94 89 HIS A C 1
ATOM 683 O O . HIS A 1 89 ? 11.603 3.048 7.088 1.00 96.94 89 HIS A O 1
ATOM 689 N N . ASP A 1 90 ? 9.625 1.988 7.234 1.00 96.94 90 ASP A N 1
ATOM 690 C CA . ASP A 1 90 ? 10.168 0.710 7.684 1.00 96.94 90 ASP A CA 1
ATOM 691 C C . ASP A 1 90 ? 11.031 0.051 6.608 1.00 96.94 90 ASP A C 1
ATOM 693 O O . ASP A 1 90 ? 12.130 -0.437 6.905 1.00 96.94 90 ASP A O 1
ATOM 697 N N . GLU A 1 91 ? 10.587 0.102 5.351 1.00 95.31 91 GLU A N 1
ATOM 698 C CA . GLU A 1 91 ? 11.353 -0.397 4.212 1.00 95.31 91 GLU A CA 1
ATOM 699 C C . GLU A 1 91 ? 12.639 0.413 3.990 1.00 95.31 91 GLU A C 1
ATOM 701 O O . GLU A 1 91 ? 13.723 -0.166 3.886 1.00 95.31 91 GLU A O 1
ATOM 706 N N . GLU A 1 92 ? 12.561 1.749 3.993 1.00 96.00 92 GLU A N 1
ATOM 707 C CA . GLU A 1 92 ? 13.734 2.633 3.907 1.00 96.00 92 GLU A CA 1
ATOM 708 C C . GLU A 1 92 ? 14.741 2.318 5.030 1.00 96.00 92 GLU A C 1
ATOM 710 O O . GLU A 1 92 ? 15.940 2.136 4.789 1.00 96.00 92 GLU A O 1
ATOM 715 N N . SER A 1 93 ? 14.248 2.155 6.259 1.00 96.50 93 SER A N 1
ATOM 716 C CA . SER A 1 93 ? 15.062 1.798 7.421 1.00 96.50 93 SER A CA 1
ATOM 717 C C . SER A 1 93 ? 15.695 0.410 7.289 1.00 96.50 93 SER A C 1
ATOM 719 O O . SER A 1 93 ? 16.855 0.213 7.667 1.00 96.50 93 SER A O 1
ATOM 721 N N . ARG A 1 94 ? 14.969 -0.571 6.740 1.00 96.31 94 ARG A N 1
ATOM 722 C CA . ARG A 1 94 ? 15.490 -1.916 6.460 1.00 96.31 94 ARG A CA 1
ATOM 723 C C . ARG A 1 94 ? 16.628 -1.865 5.450 1.00 96.31 94 ARG A C 1
ATOM 725 O O . ARG A 1 94 ? 17.699 -2.406 5.733 1.00 96.31 94 ARG A O 1
ATOM 732 N N . VAL A 1 95 ? 16.432 -1.166 4.334 1.00 96.19 95 VAL A N 1
ATOM 733 C CA . VAL A 1 95 ? 17.448 -0.992 3.288 1.00 96.19 95 VAL A CA 1
ATOM 734 C C . VAL A 1 95 ? 18.708 -0.334 3.853 1.00 96.19 95 VAL A C 1
ATOM 736 O O . VAL A 1 95 ? 19.813 -0.822 3.607 1.00 96.19 95 VAL A O 1
ATOM 739 N N . MET A 1 96 ? 18.569 0.712 4.672 1.00 95.06 96 MET A N 1
ATOM 740 C CA . MET A 1 96 ? 19.711 1.371 5.319 1.00 95.06 96 MET A CA 1
ATOM 741 C C . MET A 1 96 ? 20.503 0.415 6.221 1.00 95.06 96 MET A C 1
ATOM 743 O O . MET A 1 96 ? 21.733 0.360 6.139 1.00 95.06 96 MET A O 1
ATOM 747 N N . ARG A 1 97 ? 19.820 -0.394 7.044 1.00 95.00 97 ARG A N 1
ATOM 748 C CA . ARG A 1 97 ? 20.478 -1.411 7.888 1.00 95.00 97 ARG A CA 1
ATOM 749 C C . ARG A 1 97 ? 21.243 -2.438 7.053 1.00 95.00 97 ARG A C 1
ATOM 751 O O . ARG A 1 97 ? 22.337 -2.846 7.438 1.00 95.00 97 ARG A O 1
ATOM 758 N N . GLU A 1 98 ? 20.682 -2.867 5.927 1.00 94.50 98 GLU A N 1
ATOM 759 C CA . GLU A 1 98 ? 21.331 -3.814 5.016 1.00 94.50 98 GLU A CA 1
ATOM 760 C C . GLU A 1 98 ? 22.563 -3.209 4.327 1.00 94.50 98 GLU A C 1
ATOM 762 O O . GLU A 1 98 ? 23.581 -3.887 4.192 1.00 94.50 98 GLU A O 1
ATOM 767 N N . GLN A 1 99 ? 22.507 -1.936 3.927 1.00 93.25 99 GLN A N 1
ATOM 768 C CA . GLN A 1 99 ? 23.646 -1.233 3.330 1.00 93.25 99 GLN A CA 1
ATOM 769 C C . GLN A 1 99 ? 24.795 -1.056 4.328 1.00 93.25 99 GLN A C 1
ATOM 771 O O . GLN A 1 99 ? 25.935 -1.376 4.001 1.00 93.25 99 GLN A O 1
ATOM 776 N N . LEU A 1 100 ? 24.500 -0.632 5.561 1.00 90.75 100 LEU A N 1
ATOM 777 C CA . LEU A 1 100 ? 25.511 -0.475 6.613 1.00 90.75 100 LEU A CA 1
ATOM 778 C C . LEU A 1 100 ? 26.216 -1.797 6.941 1.00 90.75 100 LEU A C 1
ATOM 780 O O . LEU A 1 100 ? 27.430 -1.818 7.129 1.00 90.75 100 LEU A O 1
ATOM 784 N N . LYS A 1 101 ? 25.482 -2.917 6.958 1.00 89.56 101 LYS A N 1
ATOM 785 C CA . LYS A 1 101 ? 26.080 -4.248 7.140 1.00 89.56 101 LYS A CA 1
ATOM 786 C C . LYS A 1 101 ? 27.070 -4.604 6.031 1.00 89.56 101 LYS A C 1
ATOM 788 O O . LYS A 1 101 ? 28.103 -5.178 6.339 1.00 89.56 101 LYS A O 1
ATOM 793 N N . LYS A 1 102 ? 26.769 -4.257 4.775 1.00 81.88 102 LYS A N 1
ATOM 794 C CA . LYS A 1 102 ? 27.644 -4.533 3.621 1.00 81.88 102 LYS A CA 1
ATOM 795 C C . LYS A 1 102 ? 28.906 -3.672 3.598 1.00 81.88 102 LYS A C 1
ATOM 797 O O . LYS A 1 102 ? 29.899 -4.101 3.039 1.00 81.88 102 LYS A O 1
ATOM 802 N N . VAL A 1 103 ? 28.855 -2.461 4.154 1.00 79.50 103 VAL A N 1
ATOM 803 C CA . VAL A 1 103 ? 30.022 -1.562 4.234 1.00 79.50 103 VAL A CA 1
ATOM 804 C C . VAL A 1 103 ? 30.984 -1.986 5.347 1.00 79.50 103 VAL A C 1
ATOM 806 O O . VAL A 1 103 ? 32.187 -1.790 5.224 1.00 79.50 103 VAL A O 1
ATOM 809 N N . ASN A 1 104 ? 30.462 -2.578 6.422 1.00 67.56 104 ASN A N 1
ATOM 810 C CA . ASN A 1 104 ? 31.246 -3.027 7.575 1.00 67.56 104 ASN A CA 1
ATOM 811 C C . ASN A 1 104 ? 31.784 -4.468 7.435 1.00 67.56 104 ASN A C 1
ATOM 813 O O . ASN A 1 104 ? 32.188 -5.058 8.439 1.00 67.56 104 ASN A O 1
ATOM 817 N N . GLN A 1 105 ? 31.740 -5.044 6.231 1.00 54.38 105 GLN A N 1
ATOM 818 C CA . GLN A 1 105 ? 32.117 -6.425 5.917 1.00 54.38 105 GLN A CA 1
ATOM 819 C C . GLN A 1 105 ? 33.221 -6.438 4.861 1.00 54.38 105 GLN A C 1
ATOM 821 O O . GLN A 1 105 ? 34.137 -7.276 5.004 1.00 54.38 105 GLN A O 1
#

Foldseek 3Di:
DDDDPDDDDDDPPPDDDDDDDDDPPDPDPPPVPDVDQDPVNVVVVVVVVVVVVLLVVLLVVLVVVVVVVDDDPDDSVVSSVVVSVVVVVVVVVVVVVVVVVVVVD

Radius of gyration: 26.02 Å; chains: 1; bounding box: 45×53×66 Å

pLDDT: mean 79.47, std 20.86, range [38.56, 98.12]

Sequence (105 aa):
MMEEEGCSRNPISCNRPKKKSSNIVSSAGTILCCSSLNSSDIRNCNKNFLKRNETEVASKVWNGAVELGVEGEEDKEVYIQHIIGNERHDEESRVMREQLKKVNQ